Protein AF-A0A3D1G175-F1 (afdb_monomer_lite)

Secondary structure (DSSP, 8-state):
-GGGSTTHHHHHHHHHHHHHTT----HHHHHHH--SSPPPHHHHHHHHHHHHHTTSEEEEEPSS-TT-EEEEE-HHHHHHHHHHHT--

Sequence (88 aa):
MYFSKAYGLELMFVLDHAESEESDNGIDDTFDAIQFNKPRRAAFSEFINQLEMSGFLIKRLSDKKASKKVLRLSKEARQAFAEFNKSI

Radius of gyration: 12.28 Å; chains: 1; bounding box: 28×31×30 Å

pLDDT: mean 93.26, std 4.56, range [72.75, 97.25]

Foldseek 3Di:
DLVVAPQSVVLQVLQLVCVVVVNLDAQVNSLVSRDPSRDPSVVSVVVLVVCCVVQQKDWDAGPVDRVGTGIHGHPVNSVVVVVVVVVD

Structure (mmCIF, N/CA/C/O backbone):
data_AF-A0A3D1G175-F1
#
_entry.id   AF-A0A3D1G175-F1
#
loop_
_atom_site.group_PDB
_atom_site.id
_atom_site.type_symbol
_atom_site.label_atom_id
_atom_site.label_alt_id
_atom_site.label_comp_id
_atom_site.label_asym_id
_atom_site.label_entity_id
_atom_site.label_seq_id
_atom_site.pdbx_PDB_ins_code
_atom_site.Cartn_x
_atom_site.Cartn_y
_atom_site.Cartn_z
_atom_site.occupancy
_atom_site.B_iso_or_equiv
_atom_site.auth_seq_id
_atom_site.auth_comp_id
_atom_site.auth_asym_id
_atom_site.auth_atom_id
_atom_site.pdbx_PDB_model_num
ATOM 1 N N . MET A 1 1 ? -4.387 2.121 -11.010 1.00 78.31 1 MET A N 1
ATOM 2 C CA . MET A 1 1 ? -5.013 0.832 -10.622 1.00 78.31 1 MET A CA 1
ATOM 3 C C . MET A 1 1 ? -3.970 -0.053 -9.939 1.00 78.31 1 MET A C 1
ATOM 5 O O . MET A 1 1 ? -2.838 -0.076 -10.418 1.00 78.31 1 MET A O 1
ATOM 9 N N . TYR A 1 2 ? -4.323 -0.772 -8.863 1.00 88.00 2 TYR A N 1
ATOM 10 C CA . TYR A 1 2 ? -3.401 -1.650 -8.115 1.00 88.00 2 TYR A CA 1
ATOM 11 C C . TYR A 1 2 ? -2.696 -2.681 -9.012 1.00 88.00 2 TYR A C 1
ATOM 13 O O . TYR A 1 2 ? -1.476 -2.783 -8.987 1.00 88.00 2 TYR A O 1
ATOM 21 N N . PHE A 1 3 ? -3.426 -3.341 -9.913 1.00 91.25 3 PHE A N 1
ATOM 22 C CA . PHE A 1 3 ? -2.880 -4.372 -10.810 1.00 91.25 3 PHE A CA 1
ATOM 23 C C . PHE A 1 3 ? -1.985 -3.855 -11.948 1.00 91.25 3 PHE A C 1
ATOM 25 O O . PHE A 1 3 ? -1.520 -4.634 -12.771 1.00 91.25 3 PHE A O 1
ATOM 32 N N . SER A 1 4 ? -1.698 -2.551 -12.001 1.00 92.81 4 SER A N 1
ATOM 33 C CA . SER A 1 4 ? -0.733 -2.005 -12.969 1.00 92.81 4 SER A CA 1
ATOM 34 C C . SER A 1 4 ? 0.724 -2.365 -12.649 1.00 92.81 4 SER A C 1
ATOM 36 O O . SER A 1 4 ? 1.607 -2.137 -13.477 1.00 92.81 4 SER A O 1
ATOM 38 N N . LYS A 1 5 ? 0.992 -2.908 -11.454 1.00 94.62 5 LYS A N 1
ATOM 39 C CA . LYS A 1 5 ? 2.311 -3.373 -11.010 1.00 94.62 5 LYS A CA 1
ATOM 40 C C . LYS A 1 5 ? 2.218 -4.804 -10.482 1.00 94.62 5 LYS A C 1
ATOM 42 O O . LYS A 1 5 ? 1.233 -5.169 -9.849 1.00 94.62 5 LYS A O 1
ATOM 47 N N . ALA A 1 6 ? 3.283 -5.583 -10.679 1.00 94.62 6 ALA A N 1
ATOM 48 C CA . ALA A 1 6 ? 3.347 -6.996 -10.288 1.00 94.62 6 ALA A CA 1
ATOM 49 C C . ALA A 1 6 ? 3.235 -7.239 -8.767 1.00 94.62 6 ALA A C 1
ATOM 51 O O . ALA A 1 6 ? 2.788 -8.299 -8.350 1.00 94.62 6 ALA A O 1
ATOM 52 N N . TYR A 1 7 ? 3.600 -6.252 -7.946 1.00 95.69 7 TYR A N 1
ATOM 53 C CA . TYR A 1 7 ? 3.471 -6.277 -6.481 1.00 95.69 7 TYR A CA 1
ATOM 54 C C . TYR A 1 7 ? 2.160 -5.634 -5.985 1.00 95.69 7 TYR A C 1
ATOM 56 O O . TYR A 1 7 ? 1.964 -5.435 -4.791 1.00 95.69 7 TYR A O 1
ATOM 64 N N . GLY A 1 8 ? 1.255 -5.257 -6.895 1.00 95.75 8 GLY A N 1
ATOM 65 C CA . GLY A 1 8 ? 0.035 -4.525 -6.559 1.00 95.75 8 GLY A CA 1
ATOM 66 C C . GLY A 1 8 ? -0.966 -5.329 -5.735 1.00 95.75 8 GLY A C 1
ATOM 67 O O . GLY A 1 8 ? -1.580 -4.771 -4.832 1.00 95.75 8 GLY A O 1
ATOM 68 N N . LEU A 1 9 ? -1.103 -6.629 -6.016 1.00 94.94 9 LEU A N 1
ATOM 69 C CA . LEU A 1 9 ? -1.960 -7.521 -5.232 1.00 94.94 9 LEU A CA 1
ATOM 70 C C . LEU A 1 9 ? -1.397 -7.725 -3.819 1.00 94.94 9 LEU A C 1
ATOM 72 O O . LEU A 1 9 ? -2.125 -7.583 -2.844 1.00 94.94 9 LEU A O 1
ATOM 76 N N . GLU A 1 10 ? -0.096 -7.997 -3.706 1.00 96.19 10 GLU A N 1
ATOM 77 C CA . GLU A 1 10 ? 0.585 -8.129 -2.412 1.00 96.19 10 GLU A CA 1
ATOM 78 C C . GLU A 1 10 ? 0.452 -6.851 -1.577 1.00 96.19 10 GLU A C 1
ATOM 80 O O . GLU A 1 10 ? 0.132 -6.916 -0.394 1.00 96.19 10 GLU A O 1
ATOM 85 N N . LEU A 1 11 ? 0.598 -5.680 -2.204 1.00 97.19 11 LEU A N 1
ATOM 86 C CA . LEU A 1 11 ? 0.366 -4.399 -1.544 1.00 97.19 11 LEU A CA 1
ATOM 87 C C . LEU A 1 11 ? -1.047 -4.305 -0.947 1.00 97.19 11 LEU A C 1
ATOM 89 O O . LEU A 1 11 ? -1.198 -3.762 0.144 1.00 97.19 11 LEU A O 1
ATOM 93 N N . MET A 1 12 ? -2.078 -4.821 -1.623 1.00 96.50 12 MET A N 1
ATOM 94 C CA . MET A 1 12 ? -3.437 -4.819 -1.070 1.00 96.50 12 MET A CA 1
ATOM 95 C C . MET A 1 12 ? -3.538 -5.687 0.188 1.00 96.50 12 MET A C 1
ATOM 97 O O . MET A 1 12 ? -4.087 -5.216 1.180 1.00 96.50 12 MET A O 1
ATOM 101 N N . PHE A 1 13 ? -2.939 -6.883 0.189 1.00 96.19 13 PHE A N 1
ATOM 102 C CA . PHE A 1 13 ? -2.871 -7.737 1.383 1.00 96.19 13 PHE A CA 1
ATOM 103 C C . PHE A 1 13 ? -2.127 -7.059 2.538 1.00 96.19 13 PHE A C 1
ATOM 105 O O . PHE A 1 13 ? -2.623 -7.045 3.661 1.00 96.19 13 PHE A O 1
ATOM 112 N N . VAL A 1 14 ? -0.969 -6.447 2.267 1.00 96.75 14 VAL A N 1
ATOM 113 C CA . VAL A 1 14 ? -0.182 -5.732 3.286 1.00 96.75 14 VAL A CA 1
ATOM 114 C C . VAL A 1 14 ? -0.985 -4.586 3.905 1.00 96.75 14 VAL A C 1
ATOM 116 O O . VAL A 1 14 ? -0.969 -4.408 5.121 1.00 96.75 14 VAL A O 1
ATOM 119 N N . LEU A 1 15 ? -1.696 -3.804 3.089 1.00 96.62 15 LEU A N 1
ATOM 120 C CA . LEU A 1 15 ? -2.486 -2.670 3.574 1.00 96.62 15 LEU A CA 1
ATOM 121 C C . LEU A 1 15 ? -3.747 -3.104 4.331 1.00 96.62 15 LEU A C 1
ATOM 123 O O . LEU A 1 15 ? -4.115 -2.440 5.299 1.00 96.62 15 LEU A O 1
ATOM 127 N N . ASP A 1 16 ? -4.407 -4.181 3.903 1.00 95.62 16 ASP A N 1
ATOM 128 C CA . ASP A 1 16 ? -5.567 -4.739 4.605 1.00 95.62 16 ASP A CA 1
ATOM 129 C C . ASP A 1 16 ? -5.164 -5.305 5.973 1.00 95.62 16 ASP A C 1
ATOM 131 O O . ASP A 1 16 ? -5.778 -4.979 6.990 1.00 95.62 16 ASP A O 1
ATOM 135 N N . HIS A 1 17 ? -4.052 -6.042 6.023 1.00 94.81 17 HIS A N 1
ATOM 136 C CA . HIS A 1 17 ? -3.487 -6.542 7.271 1.00 94.81 17 HIS A CA 1
ATOM 137 C C . HIS A 1 17 ? -3.082 -5.401 8.218 1.00 94.81 17 HIS A C 1
ATOM 139 O O . HIS A 1 17 ? -3.487 -5.398 9.380 1.00 94.81 17 HIS A O 1
ATOM 145 N N . ALA A 1 18 ? -2.388 -4.376 7.709 1.00 94.38 18 ALA A N 1
ATOM 146 C CA . ALA A 1 18 ? -1.999 -3.207 8.501 1.00 94.38 18 ALA A CA 1
ATOM 147 C C . ALA A 1 18 ? -3.203 -2.414 9.042 1.00 94.38 18 ALA A C 1
ATOM 149 O O . ALA A 1 18 ? -3.116 -1.797 10.100 1.00 94.38 18 ALA A O 1
ATOM 150 N N . GLU A 1 19 ? -4.330 -2.397 8.330 1.00 92.50 19 GLU A N 1
ATOM 151 C CA . GLU A 1 19 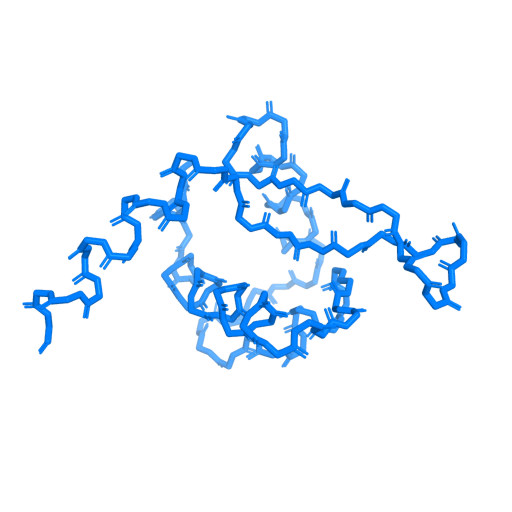? -5.574 -1.818 8.843 1.00 92.50 19 GLU A CA 1
ATOM 152 C C . GLU A 1 19 ? -6.201 -2.711 9.924 1.00 92.50 19 GLU A C 1
ATOM 154 O O . GLU A 1 19 ? -6.681 -2.185 10.922 1.00 92.50 19 GLU A O 1
ATOM 159 N N . SER A 1 20 ? -6.175 -4.040 9.757 1.00 91.62 20 SER A N 1
ATOM 160 C CA . SER A 1 20 ? -6.729 -4.990 10.737 1.00 91.62 20 SER A CA 1
ATOM 161 C C . SER A 1 20 ? -5.990 -4.991 12.079 1.00 91.62 20 SER A C 1
ATOM 163 O O . SER A 1 20 ? -6.613 -5.184 13.119 1.00 91.62 20 SER A O 1
ATOM 165 N N . GLU A 1 21 ? -4.683 -4.731 12.059 1.00 93.12 21 GLU A N 1
ATOM 166 C CA . GLU A 1 21 ? -3.832 -4.653 13.252 1.00 93.12 21 GLU A CA 1
ATOM 167 C C . GLU A 1 21 ? -3.636 -3.218 13.765 1.00 93.12 21 GLU A C 1
ATOM 169 O O . GLU A 1 21 ? -2.852 -2.988 14.687 1.00 93.12 21 GLU A O 1
ATOM 174 N N . GLU A 1 22 ? -4.294 -2.233 13.142 1.00 88.69 22 GLU A N 1
ATOM 175 C CA . GLU A 1 22 ? -4.089 -0.806 13.423 1.00 88.69 22 GLU A CA 1
ATOM 176 C C . GLU A 1 22 ? -2.596 -0.399 13.369 1.00 88.69 22 GLU A C 1
ATOM 178 O O . GLU A 1 22 ? -2.116 0.477 14.097 1.00 88.69 22 GLU A O 1
ATOM 183 N N . SER A 1 23 ? -1.826 -1.036 12.480 1.00 91.25 23 SER A N 1
ATOM 184 C CA . SER A 1 23 ? -0.384 -0.835 12.365 1.00 91.25 23 SER A CA 1
ATOM 185 C C . SER A 1 23 ? -0.065 0.562 11.845 1.00 91.25 23 SER A C 1
ATOM 187 O O . SER A 1 23 ? -0.666 1.072 10.893 1.00 91.25 23 SER A O 1
ATOM 189 N N . ASP A 1 24 ? 0.966 1.181 12.406 1.00 90.56 24 ASP A N 1
ATOM 190 C CA . ASP A 1 24 ? 1.377 2.544 12.070 1.00 90.56 24 ASP A CA 1
ATOM 191 C C . ASP A 1 24 ? 2.242 2.601 10.795 1.00 90.56 24 ASP A C 1
ATOM 193 O O . ASP A 1 24 ? 3.230 3.325 10.739 1.00 90.56 24 ASP A O 1
ATOM 197 N N . ASN A 1 25 ? 1.931 1.798 9.776 1.00 94.00 25 ASN A N 1
ATOM 198 C CA . ASN A 1 25 ? 2.816 1.584 8.629 1.00 94.00 25 ASN A CA 1
ATOM 199 C C . ASN A 1 25 ? 2.774 2.762 7.648 1.00 94.00 25 ASN A C 1
ATOM 201 O O . ASN A 1 25 ? 1.736 3.069 7.056 1.00 94.00 25 ASN A O 1
ATOM 205 N N . GLY A 1 26 ? 3.925 3.411 7.457 1.00 93.75 26 GLY A N 1
ATOM 206 C CA . GLY A 1 26 ? 4.144 4.416 6.420 1.00 93.75 26 GLY A CA 1
ATOM 207 C C . GLY A 1 26 ? 4.652 3.802 5.116 1.00 93.75 26 GLY A C 1
ATOM 208 O O . GLY A 1 26 ? 4.638 2.586 4.936 1.00 93.75 26 GLY A O 1
ATOM 209 N N . ILE A 1 27 ? 5.126 4.647 4.194 1.00 94.56 27 ILE A N 1
ATOM 210 C CA . ILE A 1 27 ? 5.648 4.196 2.890 1.00 94.56 27 ILE A CA 1
ATOM 211 C C . ILE A 1 27 ? 6.803 3.210 3.063 1.00 94.56 27 ILE A C 1
ATOM 213 O O . ILE A 1 27 ? 6.808 2.173 2.409 1.00 94.56 27 ILE A O 1
ATOM 217 N N . ASP A 1 28 ? 7.754 3.518 3.941 1.00 94.25 28 ASP A N 1
ATOM 218 C CA . ASP A 1 28 ? 8.950 2.695 4.116 1.00 94.25 28 ASP A CA 1
ATOM 219 C C . ASP A 1 28 ? 8.630 1.352 4.778 1.00 94.25 28 ASP A C 1
ATOM 221 O O . ASP A 1 28 ? 9.020 0.316 4.252 1.00 94.25 28 ASP A O 1
ATOM 225 N N . ASP A 1 29 ? 7.819 1.355 5.840 1.00 95.00 29 ASP A N 1
ATOM 226 C CA . ASP A 1 29 ? 7.390 0.115 6.502 1.00 95.00 29 ASP A CA 1
ATOM 227 C C . ASP A 1 29 ? 6.604 -0.784 5.532 1.00 95.00 29 ASP A C 1
ATOM 229 O O . ASP A 1 29 ? 6.797 -1.997 5.476 1.00 95.00 29 ASP A O 1
ATOM 233 N N . THR A 1 30 ? 5.738 -0.176 4.712 1.00 96.50 30 THR A N 1
ATOM 234 C CA . THR A 1 30 ? 4.958 -0.901 3.699 1.00 96.50 30 THR A CA 1
ATOM 235 C C . THR A 1 30 ? 5.861 -1.441 2.592 1.00 96.50 30 THR A C 1
ATOM 237 O O . THR A 1 30 ? 5.662 -2.564 2.144 1.00 96.50 30 THR A O 1
ATOM 240 N N . PHE A 1 31 ? 6.865 -0.676 2.152 1.00 97.25 31 PHE A N 1
ATOM 241 C CA . PHE A 1 31 ? 7.858 -1.133 1.177 1.00 97.25 31 PHE A CA 1
ATOM 242 C C . PHE A 1 31 ? 8.655 -2.332 1.699 1.00 97.25 31 PHE A C 1
ATOM 244 O O . PHE A 1 31 ? 8.927 -3.270 0.947 1.00 97.25 31 PHE A O 1
ATOM 251 N N . ASP A 1 32 ? 9.028 -2.308 2.976 1.00 96.56 32 ASP A N 1
ATOM 252 C CA . ASP A 1 32 ? 9.776 -3.390 3.605 1.00 96.56 32 ASP A CA 1
ATOM 253 C C . ASP A 1 32 ? 8.945 -4.669 3.733 1.00 96.56 32 ASP A C 1
ATOM 255 O O . ASP A 1 32 ? 9.494 -5.752 3.528 1.00 96.56 32 ASP A O 1
ATOM 259 N N . ALA A 1 33 ? 7.628 -4.542 3.927 1.00 96.19 33 ALA A N 1
ATOM 260 C CA . ALA A 1 33 ? 6.685 -5.658 3.958 1.00 96.19 33 ALA A CA 1
ATOM 261 C C . ALA A 1 33 ? 6.443 -6.336 2.593 1.00 96.19 33 ALA A C 1
ATOM 263 O O . ALA A 1 33 ? 6.014 -7.485 2.569 1.00 96.19 33 ALA A O 1
ATOM 264 N N . ILE A 1 34 ? 6.731 -5.671 1.464 1.00 97.12 34 ILE A N 1
ATOM 265 C CA . ILE A 1 34 ? 6.663 -6.296 0.131 1.00 97.12 34 ILE A CA 1
ATOM 266 C C . ILE A 1 34 ? 7.821 -7.288 -0.032 1.00 97.12 34 ILE A C 1
ATOM 268 O O . ILE A 1 34 ? 8.995 -6.903 0.049 1.00 97.12 34 ILE A O 1
ATOM 272 N N . GLN A 1 35 ? 7.491 -8.547 -0.319 1.00 96.06 35 GLN A N 1
ATOM 273 C CA . GLN A 1 35 ? 8.426 -9.655 -0.504 1.00 96.06 35 GLN A CA 1
ATOM 274 C C . GLN A 1 35 ? 8.544 -10.072 -1.972 1.00 96.06 35 GLN A C 1
ATOM 276 O O . GLN A 1 35 ? 9.649 -10.355 -2.444 1.00 96.06 35 GLN A O 1
ATOM 281 N N . PHE A 1 36 ? 7.439 -10.077 -2.721 1.00 94.94 36 PHE A N 1
ATOM 282 C CA . PHE A 1 36 ? 7.401 -10.583 -4.091 1.00 94.94 36 PHE A CA 1
ATOM 283 C C . PHE A 1 36 ? 7.445 -9.454 -5.122 1.00 94.94 36 PHE A C 1
ATOM 285 O O . PHE A 1 36 ? 6.851 -8.391 -4.965 1.00 94.94 36 PHE A O 1
ATOM 292 N N . ASN A 1 37 ? 8.167 -9.676 -6.228 1.00 92.69 37 ASN A N 1
ATOM 293 C CA . ASN A 1 37 ? 8.323 -8.682 -7.303 1.00 92.69 37 ASN A CA 1
ATOM 294 C C . ASN A 1 37 ? 8.724 -7.285 -6.784 1.00 92.69 37 ASN A C 1
ATOM 296 O O . ASN A 1 37 ? 8.290 -6.261 -7.330 1.00 92.69 37 ASN A O 1
ATOM 300 N N . LYS A 1 38 ? 9.527 -7.254 -5.708 1.00 94.25 38 LYS A N 1
ATOM 301 C CA . LYS A 1 38 ? 9.838 -6.039 -4.958 1.00 94.25 38 LYS A CA 1
ATOM 302 C C . LYS A 1 38 ? 10.451 -4.986 -5.890 1.00 94.25 38 LYS A C 1
ATOM 304 O O . LYS A 1 38 ? 11.490 -5.234 -6.508 1.00 94.25 38 LYS A O 1
ATOM 309 N N . PRO A 1 39 ? 9.825 -3.809 -6.026 1.00 94.62 39 PRO A N 1
ATOM 310 C CA . PRO A 1 39 ? 10.323 -2.764 -6.909 1.00 94.62 39 PRO A CA 1
ATOM 311 C C . PRO A 1 39 ? 11.549 -2.062 -6.317 1.00 94.62 39 PRO A C 1
ATOM 313 O O . PRO A 1 39 ? 11.901 -2.218 -5.149 1.00 94.62 39 PRO A O 1
ATOM 316 N N . ARG A 1 40 ? 12.159 -1.172 -7.105 1.00 96.62 40 ARG A N 1
ATOM 317 C CA . ARG A 1 40 ? 13.055 -0.150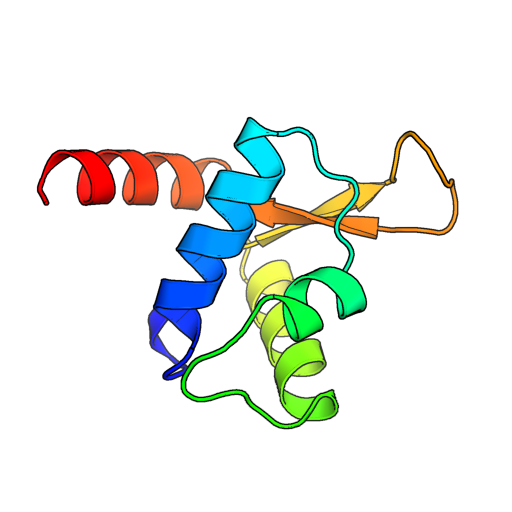 -6.547 1.00 96.62 40 ARG A CA 1
ATOM 318 C C . ARG A 1 40 ? 12.252 0.810 -5.665 1.00 96.62 40 ARG A C 1
ATOM 320 O O . ARG A 1 40 ? 11.151 1.209 -6.041 1.00 96.62 40 ARG A O 1
ATOM 327 N N . ARG A 1 41 ? 12.837 1.260 -4.550 1.00 95.25 41 ARG A N 1
ATOM 328 C CA . ARG A 1 41 ? 12.173 2.140 -3.567 1.00 95.25 41 ARG A CA 1
ATOM 329 C C . ARG A 1 41 ? 11.588 3.419 -4.179 1.00 95.25 41 ARG A C 1
ATOM 331 O O . ARG A 1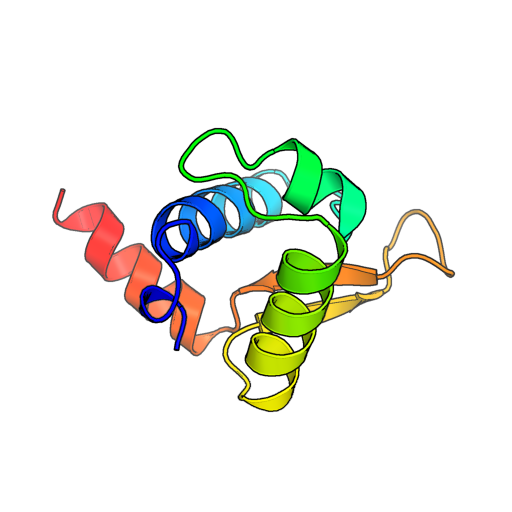 41 ? 10.465 3.789 -3.856 1.00 95.25 41 ARG A O 1
ATOM 338 N N . ALA A 1 42 ? 12.302 4.056 -5.110 1.00 95.75 42 ALA A N 1
ATOM 339 C CA . ALA A 1 42 ? 11.798 5.237 -5.816 1.00 95.75 42 ALA A CA 1
ATOM 340 C C . ALA A 1 42 ? 10.520 4.934 -6.623 1.00 95.75 42 ALA A C 1
ATOM 342 O O . ALA A 1 42 ? 9.534 5.654 -6.504 1.00 95.75 42 ALA A O 1
ATOM 343 N N . ALA A 1 43 ? 10.510 3.821 -7.365 1.00 95.94 43 ALA A N 1
ATOM 344 C CA . ALA A 1 43 ? 9.355 3.394 -8.154 1.00 95.94 43 ALA A CA 1
ATOM 345 C C . ALA A 1 43 ? 8.165 2.983 -7.271 1.00 95.94 43 ALA A C 1
ATOM 347 O O . ALA A 1 43 ? 7.018 3.203 -7.651 1.00 95.94 43 ALA A O 1
ATOM 348 N N . PHE A 1 44 ? 8.426 2.410 -6.090 1.00 97.25 44 PHE A N 1
ATOM 349 C CA . PHE A 1 44 ? 7.383 2.138 -5.100 1.00 97.25 44 PHE A CA 1
ATOM 350 C C . PHE A 1 44 ? 6.746 3.430 -4.591 1.00 97.25 44 PHE A C 1
ATOM 352 O O . PHE A 1 44 ? 5.530 3.574 -4.639 1.00 97.25 44 PHE A O 1
ATOM 359 N N . SER A 1 45 ? 7.564 4.387 -4.145 1.00 96.31 45 SER A N 1
ATOM 360 C CA . SER A 1 45 ? 7.083 5.675 -3.634 1.00 96.31 45 SER A CA 1
ATOM 361 C C . SER A 1 45 ? 6.252 6.423 -4.681 1.00 96.31 45 SER A C 1
ATOM 363 O O . SER A 1 45 ? 5.158 6.906 -4.386 1.00 96.31 45 SER A O 1
ATOM 365 N N . GLU A 1 46 ? 6.717 6.441 -5.934 1.00 96.56 46 GLU A N 1
ATOM 366 C CA . GLU A 1 46 ? 5.969 7.017 -7.051 1.00 96.56 46 GLU A CA 1
ATOM 367 C C . GLU A 1 46 ? 4.630 6.304 -7.271 1.00 96.56 46 GLU A C 1
ATOM 369 O O . GLU A 1 46 ? 3.597 6.958 -7.412 1.00 96.56 46 GLU A O 1
ATOM 374 N N . PHE A 1 47 ? 4.615 4.972 -7.229 1.00 97.06 47 PHE A N 1
ATOM 375 C CA . PHE A 1 47 ? 3.387 4.200 -7.376 1.00 97.06 47 PHE A CA 1
ATOM 376 C C . PHE A 1 47 ? 2.383 4.455 -6.241 1.00 97.06 47 PHE A 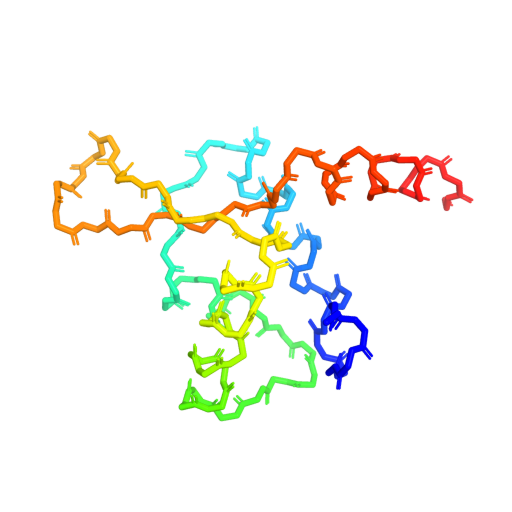C 1
ATOM 378 O O . PHE A 1 47 ? 1.194 4.622 -6.510 1.00 97.06 47 PHE A O 1
ATOM 385 N N . ILE A 1 48 ? 2.839 4.568 -4.989 1.00 97.19 48 ILE A N 1
ATOM 386 C CA . ILE A 1 48 ? 1.979 4.953 -3.859 1.00 97.19 48 ILE A CA 1
ATOM 387 C C . ILE A 1 48 ? 1.367 6.340 -4.082 1.00 97.19 48 ILE A C 1
ATOM 389 O O . ILE A 1 48 ? 0.174 6.523 -3.848 1.00 97.19 48 ILE A O 1
ATOM 393 N N . ASN A 1 49 ? 2.150 7.306 -4.570 1.00 95.94 49 ASN A N 1
ATOM 394 C CA . ASN A 1 49 ? 1.634 8.638 -4.892 1.00 95.94 49 ASN A CA 1
ATOM 395 C C . ASN A 1 49 ? 0.598 8.585 -6.023 1.00 95.94 49 ASN A C 1
ATOM 397 O O . ASN A 1 49 ? -0.441 9.229 -5.922 1.00 95.94 49 ASN A O 1
ATOM 401 N N . GLN A 1 50 ? 0.825 7.778 -7.063 1.00 96.50 50 GLN A N 1
ATOM 402 C CA . GLN A 1 50 ? -0.151 7.581 -8.139 1.00 96.50 50 GLN A CA 1
ATOM 403 C C . GLN A 1 50 ? -1.463 6.975 -7.620 1.00 96.50 50 GLN A C 1
ATOM 405 O O . GLN A 1 50 ? -2.542 7.417 -8.019 1.00 96.50 50 GLN A O 1
ATOM 410 N N . LEU A 1 51 ? -1.390 5.984 -6.725 1.00 96.25 51 LEU A N 1
ATOM 411 C CA . LEU A 1 51 ? -2.571 5.377 -6.106 1.00 96.25 51 LEU A CA 1
ATOM 412 C C . LEU A 1 51 ? -3.333 6.367 -5.221 1.00 96.25 51 LEU A C 1
ATOM 414 O O . LEU A 1 51 ? -4.561 6.383 -5.272 1.00 96.25 51 LEU A O 1
ATOM 418 N N . GLU A 1 52 ? -2.618 7.196 -4.457 1.00 96.19 52 GLU A N 1
ATOM 419 C CA . GLU A 1 52 ? -3.211 8.257 -3.638 1.00 96.19 52 GLU A CA 1
ATOM 420 C C . GLU A 1 52 ? -3.917 9.302 -4.508 1.00 96.19 52 GLU A C 1
ATOM 422 O O . GLU A 1 52 ? -5.095 9.581 -4.302 1.00 96.19 52 GLU A O 1
ATOM 427 N N . MET A 1 53 ? -3.237 9.825 -5.533 1.00 95.56 53 MET A N 1
ATOM 428 C CA . MET A 1 53 ? -3.814 10.801 -6.467 1.00 95.56 53 MET A CA 1
ATOM 429 C C . MET A 1 53 ? -5.040 10.254 -7.204 1.00 95.56 53 MET A C 1
ATOM 431 O O . MET A 1 53 ? -5.952 11.005 -7.533 1.00 95.56 53 MET A O 1
ATOM 435 N N . SER A 1 54 ? -5.061 8.946 -7.458 1.00 94.69 54 SER A N 1
ATOM 436 C CA . SER A 1 54 ? -6.178 8.262 -8.114 1.00 94.69 54 SER A CA 1
ATOM 437 C C . SER A 1 54 ? -7.301 7.860 -7.146 1.00 94.69 54 SER A C 1
ATOM 439 O O . SER A 1 54 ? -8.263 7.234 -7.579 1.00 94.69 54 SER A O 1
ATOM 441 N N . GLY A 1 55 ? -7.174 8.145 -5.844 1.00 94.94 55 GLY A N 1
ATOM 442 C CA . GLY A 1 55 ? -8.181 7.820 -4.829 1.00 94.94 55 GLY A CA 1
ATOM 443 C C . GLY A 1 55 ? -8.267 6.341 -4.435 1.00 94.94 55 GLY A C 1
ATOM 444 O O . GLY A 1 55 ? -9.171 5.963 -3.702 1.00 94.94 55 GLY A O 1
ATOM 445 N N . PHE A 1 56 ? -7.338 5.490 -4.882 1.00 94.69 56 PHE A N 1
ATOM 446 C CA . PHE A 1 56 ? -7.330 4.062 -4.532 1.00 94.69 56 PHE A CA 1
ATOM 447 C C . PHE A 1 56 ? -6.690 3.793 -3.164 1.00 94.69 56 PHE A C 1
ATOM 449 O O . PHE A 1 56 ? -7.0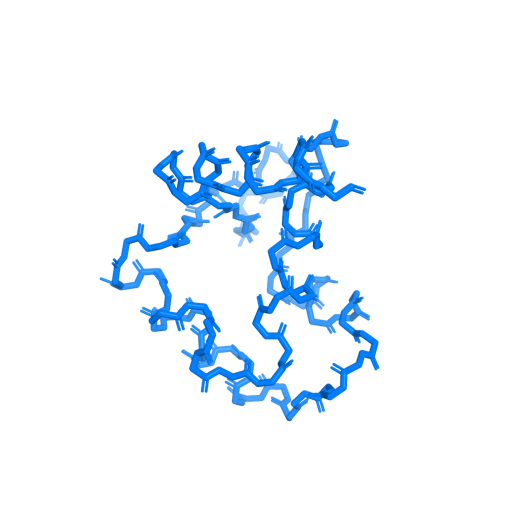32 2.807 -2.507 1.00 94.69 56 PHE A O 1
ATOM 456 N N . LEU A 1 57 ? -5.804 4.691 -2.732 1.00 95.50 57 LEU A N 1
ATOM 457 C CA . LEU A 1 57 ? -5.076 4.660 -1.469 1.00 95.50 57 LEU A CA 1
ATOM 458 C C . LEU A 1 57 ? -5.295 5.981 -0.729 1.00 95.50 57 LEU A C 1
ATOM 460 O O . LEU A 1 57 ? -5.425 7.029 -1.353 1.00 95.50 57 LEU A O 1
ATOM 464 N N . ILE A 1 58 ? -5.283 5.946 0.598 1.00 95.94 58 ILE A N 1
ATOM 465 C CA . ILE A 1 58 ? -5.317 7.147 1.432 1.00 95.94 58 ILE A CA 1
ATOM 466 C C . ILE A 1 58 ? -4.091 7.198 2.340 1.00 95.94 58 ILE A C 1
ATOM 468 O O . ILE A 1 58 ? -3.611 6.173 2.832 1.00 95.94 58 ILE A O 1
ATOM 472 N N . LYS A 1 59 ? -3.605 8.415 2.587 1.00 94.88 59 LYS A N 1
ATOM 473 C CA . LYS A 1 59 ? -2.593 8.697 3.603 1.00 94.88 59 LYS A CA 1
ATOM 474 C C . LYS A 1 59 ? -3.256 9.400 4.780 1.00 94.88 59 LYS A C 1
ATOM 476 O O . LYS A 1 59 ? -3.767 10.507 4.627 1.00 94.88 59 LYS A O 1
ATOM 481 N N . ARG A 1 60 ? -3.251 8.772 5.953 1.00 92.06 60 ARG A N 1
ATOM 482 C CA . ARG A 1 60 ? -3.750 9.377 7.201 1.00 92.06 60 ARG A CA 1
ATOM 483 C C . ARG A 1 60 ? -2.576 9.814 8.064 1.00 92.06 60 ARG A C 1
ATOM 485 O O . ARG A 1 60 ? -1.489 9.260 7.934 1.00 92.06 60 ARG A O 1
ATOM 492 N N . LEU A 1 61 ? -2.765 10.821 8.911 1.00 91.50 61 LEU A N 1
ATOM 493 C CA . LEU A 1 61 ? -1.759 11.132 9.927 1.00 91.50 61 LEU A CA 1
ATOM 494 C C . LEU A 1 61 ? -1.665 9.961 10.905 1.00 91.50 61 LEU A C 1
ATOM 496 O O . LEU A 1 61 ? -2.668 9.326 11.212 1.00 91.50 61 LEU A O 1
ATOM 500 N N . SER A 1 62 ? -0.447 9.664 11.336 1.00 88.94 62 SER A N 1
ATOM 501 C CA . SER A 1 62 ? -0.203 8.691 12.391 1.00 88.94 62 SER A CA 1
ATOM 502 C C . SER A 1 62 ? -0.662 9.245 13.736 1.00 88.94 62 SER A C 1
ATOM 504 O O . SER A 1 62 ? -0.280 10.356 14.112 1.00 88.94 62 SER A O 1
ATOM 506 N N . ASP A 1 63 ? -1.389 8.427 14.492 1.00 83.62 63 ASP A N 1
ATOM 507 C CA . ASP A 1 63 ? -1.784 8.740 15.870 1.00 83.62 63 ASP A CA 1
ATOM 508 C C . ASP A 1 63 ? -0.596 8.660 16.846 1.00 83.62 63 ASP A C 1
ATOM 510 O O . ASP A 1 63 ? -0.626 9.237 17.931 1.00 83.62 63 ASP A O 1
ATOM 514 N N . LYS A 1 64 ? 0.482 7.964 16.455 1.00 85.31 64 LYS A N 1
ATOM 515 C CA . LYS A 1 64 ? 1.695 7.778 17.270 1.00 85.31 64 LYS A CA 1
ATOM 516 C C . LYS A 1 64 ? 2.762 8.832 16.982 1.00 85.31 64 LYS A C 1
ATOM 518 O O . LYS A 1 64 ? 3.543 9.176 17.868 1.00 85.31 64 LYS A O 1
ATOM 523 N N . LYS A 1 65 ? 2.837 9.337 15.747 1.00 84.81 65 LYS A N 1
ATOM 524 C CA . LYS A 1 65 ? 3.880 10.273 15.312 1.00 84.81 65 LYS A CA 1
ATOM 525 C C . LYS A 1 65 ? 3.335 11.299 14.322 1.00 84.81 65 LYS A C 1
ATOM 527 O O . LYS A 1 65 ? 3.215 11.016 13.138 1.00 84.81 65 LYS A O 1
ATOM 532 N N . ALA A 1 66 ? 3.151 12.540 14.770 1.00 79.50 66 ALA A N 1
ATOM 533 C CA . ALA A 1 66 ? 2.524 13.616 13.989 1.00 79.50 66 ALA A CA 1
ATOM 534 C C . ALA A 1 66 ? 3.131 13.882 12.591 1.00 79.50 66 ALA A C 1
ATOM 536 O O . ALA A 1 66 ? 2.431 14.340 11.693 1.00 79.50 66 ALA A O 1
ATOM 537 N N . SER A 1 67 ? 4.423 13.603 12.377 1.00 84.88 67 SER A N 1
ATOM 538 C CA . SER A 1 67 ? 5.079 13.779 11.070 1.00 84.88 67 SER A CA 1
ATOM 539 C C . SER A 1 67 ? 4.950 12.578 10.128 1.00 84.88 67 SER A C 1
ATOM 541 O O . SER A 1 67 ? 5.335 12.671 8.961 1.00 84.88 67 SER A O 1
ATOM 543 N N . LYS A 1 68 ? 4.435 11.444 10.610 1.00 88.25 68 LYS A N 1
ATOM 544 C CA . LYS A 1 68 ? 4.293 10.211 9.837 1.00 88.25 68 LYS A CA 1
ATOM 545 C C . LYS A 1 68 ? 2.905 10.143 9.210 1.00 88.25 68 LYS A C 1
ATOM 547 O O . LYS A 1 68 ? 1.901 10.463 9.842 1.00 88.25 68 LYS A O 1
ATOM 552 N N . LYS A 1 69 ? 2.862 9.691 7.958 1.00 92.12 69 LYS A N 1
ATOM 553 C CA . LYS A 1 69 ? 1.621 9.356 7.264 1.00 92.12 69 LYS A CA 1
ATOM 554 C C . LYS A 1 69 ? 1.515 7.848 7.106 1.00 92.12 69 LYS A C 1
ATOM 556 O O . LYS A 1 69 ? 2.415 7.246 6.519 1.00 92.12 69 LYS A O 1
ATOM 561 N N . VAL A 1 70 ? 0.430 7.270 7.603 1.00 95.75 70 VAL A N 1
ATOM 562 C CA . VAL A 1 70 ? 0.122 5.848 7.458 1.00 95.75 70 VAL A CA 1
ATOM 563 C C . VAL A 1 70 ? -0.645 5.597 6.171 1.00 95.75 70 VAL A C 1
ATOM 565 O O . VAL A 1 70 ? -1.502 6.397 5.783 1.00 95.75 70 VAL A O 1
ATOM 568 N N . LEU A 1 71 ? -0.321 4.500 5.492 1.00 96.56 71 LEU A N 1
ATOM 569 C CA . LEU A 1 71 ? -0.978 4.107 4.249 1.00 96.56 71 LEU A CA 1
ATOM 570 C C . LEU A 1 71 ? -2.167 3.207 4.554 1.00 96.56 71 LEU A C 1
ATOM 572 O O . LEU A 1 71 ? -2.030 2.276 5.347 1.00 96.56 71 LEU A O 1
ATOM 576 N N . ARG A 1 72 ? -3.307 3.457 3.903 1.00 96.12 72 ARG A N 1
ATOM 577 C CA . ARG A 1 72 ? -4.511 2.618 3.980 1.00 96.12 72 ARG A CA 1
ATOM 578 C C . ARG A 1 72 ? -5.184 2.479 2.625 1.00 96.12 72 ARG A C 1
ATOM 580 O O . ARG A 1 72 ? -5.089 3.371 1.784 1.00 96.12 72 ARG A O 1
ATOM 587 N N . LEU A 1 73 ? -5.907 1.379 2.434 1.00 96.38 73 LEU A N 1
ATOM 588 C CA . LEU A 1 73 ? -6.847 1.262 1.321 1.00 96.38 73 LEU A CA 1
ATOM 589 C C . LEU A 1 73 ? -7.910 2.369 1.421 1.00 96.38 73 LEU A C 1
ATOM 591 O O . LEU A 1 73 ? -8.348 2.732 2.517 1.00 96.38 73 LEU A O 1
ATOM 595 N N . SER A 1 74 ? -8.341 2.894 0.273 1.00 96.06 74 SER A N 1
ATOM 596 C CA . SER A 1 74 ? -9.594 3.657 0.207 1.00 96.06 74 SER A CA 1
ATOM 597 C C . SER A 1 74 ? -10.775 2.789 0.646 1.00 96.06 74 SER A C 1
ATOM 599 O O . SER A 1 74 ? -10.690 1.557 0.660 1.00 96.06 74 SER A O 1
ATOM 601 N N . LYS A 1 75 ? -11.894 3.423 1.007 1.00 94.94 75 LYS A N 1
ATOM 602 C CA . LYS A 1 75 ? -13.089 2.700 1.456 1.00 94.94 75 LYS A CA 1
ATOM 603 C C . LYS A 1 75 ? -13.578 1.737 0.372 1.00 94.94 75 LYS A C 1
ATOM 605 O O . LYS A 1 75 ? -13.858 0.578 0.663 1.00 94.94 75 LYS A O 1
ATOM 610 N N . GLU A 1 76 ? -13.611 2.210 -0.865 1.00 94.12 76 GLU A N 1
ATOM 611 C CA . GLU A 1 76 ? -14.059 1.476 -2.042 1.00 94.12 76 GLU A CA 1
ATOM 612 C C . GLU A 1 76 ? -13.103 0.318 -2.356 1.00 94.12 76 GLU A C 1
ATOM 614 O O . GLU A 1 76 ? -13.545 -0.817 -2.532 1.00 94.12 76 GLU A O 1
ATOM 619 N N . ALA A 1 77 ? -11.785 0.567 -2.348 1.00 94.00 77 ALA A N 1
ATOM 620 C CA . ALA A 1 77 ? -10.797 -0.488 -2.577 1.00 94.00 77 ALA A CA 1
ATOM 621 C C . ALA A 1 77 ? -10.837 -1.559 -1.480 1.00 94.00 77 ALA A C 1
ATOM 623 O O . ALA A 1 77 ? -10.722 -2.742 -1.786 1.00 94.00 77 ALA A O 1
ATOM 624 N N . ARG A 1 78 ? -11.039 -1.163 -0.218 1.00 94.56 78 ARG A N 1
ATOM 625 C CA . ARG A 1 78 ? -11.173 -2.097 0.906 1.00 94.56 78 ARG A CA 1
ATOM 626 C C . ARG A 1 78 ? -12.415 -2.971 0.772 1.00 94.56 78 ARG A C 1
ATOM 628 O O . ARG A 1 78 ? -12.328 -4.170 1.000 1.00 94.56 78 ARG A O 1
ATOM 635 N N . GLN A 1 79 ? -13.556 -2.393 0.400 1.00 94.31 79 GLN A N 1
ATOM 636 C CA . GLN A 1 79 ? -14.792 -3.154 0.191 1.00 94.31 79 GLN A CA 1
ATOM 637 C C . GLN A 1 79 ? -14.628 -4.184 -0.929 1.00 94.31 79 GLN A C 1
ATOM 639 O O . GLN A 1 79 ? -14.873 -5.367 -0.703 1.00 94.31 79 GLN A O 1
ATOM 644 N N . ALA A 1 80 ? -14.120 -3.757 -2.089 1.00 93.25 80 ALA A N 1
ATOM 645 C CA . ALA A 1 80 ? -13.866 -4.653 -3.214 1.00 93.25 80 ALA A CA 1
ATOM 646 C C . ALA A 1 80 ? -12.855 -5.757 -2.857 1.00 93.25 80 ALA A C 1
ATOM 648 O O . ALA A 1 80 ? -13.028 -6.917 -3.227 1.00 93.25 80 ALA A O 1
ATOM 649 N N . PHE A 1 81 ? -11.807 -5.414 -2.103 1.00 94.31 81 PHE A N 1
ATOM 650 C CA . PHE A 1 81 ? -10.820 -6.390 -1.655 1.00 94.31 81 PHE A CA 1
ATOM 651 C C . PHE A 1 81 ? -11.396 -7.394 -0.653 1.00 94.31 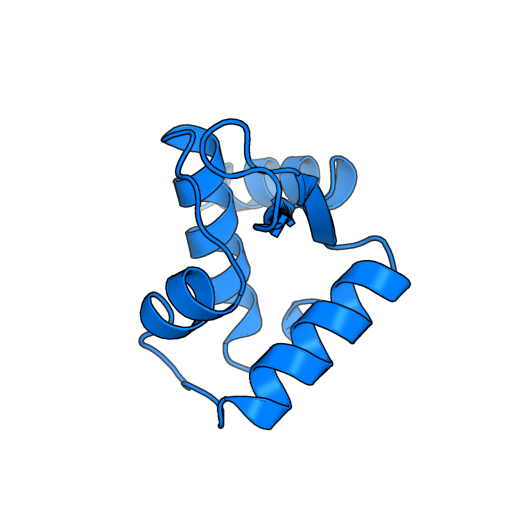81 PHE A C 1
ATOM 653 O O . PHE A 1 81 ? -11.112 -8.582 -0.753 1.00 94.31 81 PHE A O 1
ATOM 660 N N . ALA A 1 82 ? -12.245 -6.949 0.274 1.00 93.06 82 ALA A N 1
ATOM 661 C CA . ALA A 1 82 ? -12.905 -7.831 1.229 1.00 93.06 82 ALA A CA 1
ATOM 662 C C . ALA A 1 82 ? -13.871 -8.815 0.546 1.00 93.06 82 ALA A C 1
ATOM 664 O O . ALA A 1 82 ? -14.013 -9.947 1.002 1.00 93.06 82 ALA A O 1
ATOM 665 N N . GLU A 1 83 ? -14.536 -8.408 -0.538 1.00 93.88 83 GLU A N 1
ATOM 666 C CA . GLU A 1 83 ? -15.352 -9.308 -1.364 1.00 93.88 83 GLU A CA 1
ATOM 667 C C . GLU A 1 83 ? -14.488 -10.341 -2.091 1.00 93.88 83 GLU A C 1
ATOM 669 O O . GLU A 1 83 ? -14.770 -11.536 -2.020 1.00 93.88 83 GLU A O 1
ATOM 674 N N . PHE A 1 84 ? -13.393 -9.896 -2.713 1.00 91.50 84 PHE A N 1
ATOM 675 C CA . PHE A 1 84 ? -12.411 -10.776 -3.346 1.00 91.50 84 PHE A CA 1
ATOM 676 C C . PHE A 1 84 ? -11.835 -11.799 -2.359 1.00 91.50 84 PHE A C 1
ATOM 678 O O . PHE A 1 84 ? -11.843 -12.994 -2.642 1.00 91.50 84 PHE A O 1
ATOM 685 N N . ASN A 1 85 ? -11.410 -11.361 -1.175 1.00 89.06 85 ASN A N 1
ATOM 686 C CA . ASN A 1 85 ? -10.767 -12.223 -0.184 1.00 89.06 85 ASN A CA 1
ATOM 687 C C . ASN A 1 85 ? -11.720 -13.265 0.432 1.00 89.06 85 ASN A C 1
ATOM 689 O O . ASN A 1 85 ? -11.266 -14.262 0.971 1.00 89.06 85 ASN A O 1
ATOM 693 N N . LYS A 1 86 ? -13.043 -13.063 0.350 1.00 89.81 86 LYS A N 1
ATOM 694 C CA . LYS A 1 86 ? -14.043 -14.072 0.754 1.00 89.81 86 LYS A CA 1
ATOM 695 C C . LYS A 1 86 ? -14.255 -15.168 -0.292 1.00 89.81 86 LYS A C 1
ATOM 697 O O . LYS A 1 86 ? -14.892 -16.171 0.015 1.00 89.81 86 LYS A O 1
ATOM 702 N N . SER A 1 87 ? -13.823 -14.933 -1.529 1.00 80.44 87 SER A N 1
ATOM 703 C CA . SER A 1 87 ? -14.037 -15.834 -2.669 1.00 80.44 87 SER A CA 1
ATOM 704 C C . SER A 1 87 ? -12.861 -16.769 -2.962 1.00 80.44 87 SER A C 1
ATOM 706 O O . SER A 1 87 ? -12.955 -17.584 -3.881 1.00 80.44 87 SER A O 1
ATOM 708 N N . ILE A 1 88 ? -11.775 -16.639 -2.199 1.00 72.75 88 ILE A N 1
ATOM 709 C CA . ILE A 1 88 ? -10.568 -17.470 -2.254 1.00 72.75 88 ILE A CA 1
ATOM 710 C C . ILE A 1 88 ? -10.568 -18.364 -1.017 1.00 72.75 88 ILE A C 1
ATOM 712 O O . ILE A 1 88 ? -10.218 -19.554 -1.165 1.00 72.75 88 ILE A O 1
#